Protein AF-A0A7S2HUI2-F1 (afdb_monomer)

Radius of gyration: 22.99 Å; Cα contacts (8 Å, |Δi|>4): 74; chains: 1; bounding box: 40×63×42 Å

Mean predicted aligned error: 8.96 Å

Structure (mmCIF, N/CA/C/O backbone):
data_AF-A0A7S2HUI2-F1
#
_entry.id   AF-A0A7S2HUI2-F1
#
loop_
_atom_site.group_PDB
_atom_site.id
_atom_site.type_symbol
_atom_site.label_atom_id
_atom_site.label_alt_id
_at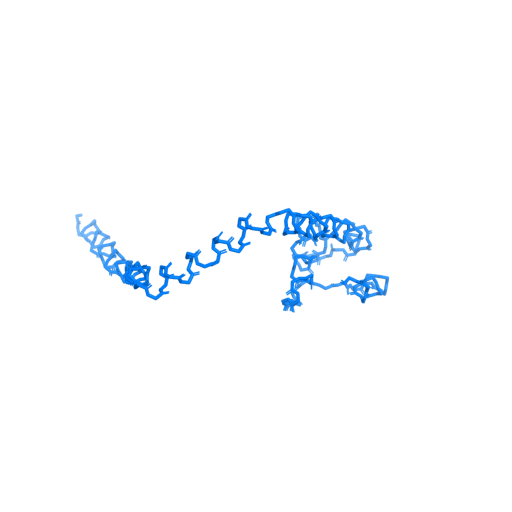om_site.label_comp_id
_atom_site.label_asym_id
_atom_site.label_entity_id
_atom_site.label_seq_id
_atom_site.pdbx_PDB_ins_code
_atom_site.Cartn_x
_atom_site.Cartn_y
_atom_site.Cartn_z
_atom_site.occupancy
_atom_site.B_iso_or_equiv
_atom_site.auth_seq_id
_atom_site.auth_comp_id
_atom_site.auth_asym_id
_atom_site.auth_atom_id
_atom_site.pdbx_PDB_model_num
ATOM 1 N N . ILE A 1 1 ? -7.019 48.087 3.623 1.00 58.69 1 ILE A N 1
ATOM 2 C CA . ILE A 1 1 ? -7.953 47.684 4.706 1.00 58.69 1 ILE A CA 1
ATOM 3 C C . ILE A 1 1 ? -9.042 46.764 4.144 1.00 58.69 1 ILE A C 1
ATOM 5 O O . ILE A 1 1 ? -9.138 45.636 4.597 1.00 58.69 1 ILE A O 1
ATOM 9 N N . GLU A 1 2 ? -9.753 47.154 3.084 1.00 59.47 2 GLU A N 1
ATOM 10 C CA . GLU A 1 2 ? -10.814 46.359 2.423 1.00 59.47 2 GLU A CA 1
ATOM 11 C C . GLU A 1 2 ? -10.391 44.953 1.931 1.00 59.47 2 GLU A C 1
ATOM 13 O O . GLU A 1 2 ? -11.132 43.980 2.077 1.00 59.47 2 GLU A O 1
ATOM 18 N N . ILE A 1 3 ? -9.154 44.814 1.433 1.00 61.00 3 ILE A N 1
ATOM 19 C CA . ILE A 1 3 ? -8.587 43.526 0.986 1.00 61.00 3 ILE A CA 1
ATOM 20 C C . ILE A 1 3 ? -8.381 42.553 2.166 1.00 61.00 3 ILE A C 1
ATOM 22 O O . ILE A 1 3 ? -8.614 41.357 2.018 1.00 61.00 3 ILE A O 1
ATOM 26 N N . ILE A 1 4 ? -8.027 43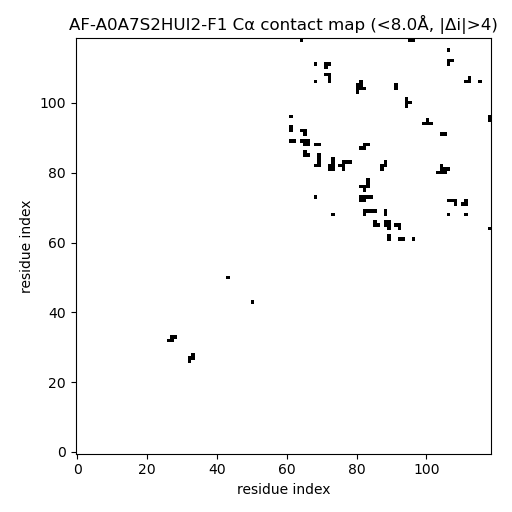.067 3.353 1.00 62.44 4 ILE A N 1
ATOM 27 C CA . ILE A 1 4 ? -7.813 42.268 4.577 1.00 62.44 4 ILE A CA 1
ATOM 28 C C . ILE A 1 4 ? -9.157 41.790 5.153 1.00 62.44 4 ILE A C 1
ATOM 30 O O . ILE A 1 4 ? -9.279 40.656 5.616 1.00 62.44 4 ILE A O 1
ATOM 34 N N . TYR A 1 5 ? -10.195 42.630 5.080 1.00 62.44 5 TYR A N 1
ATOM 35 C CA . TYR A 1 5 ? -11.556 42.228 5.449 1.00 62.44 5 TYR A CA 1
ATOM 36 C C . TYR A 1 5 ? -12.102 41.163 4.492 1.00 62.44 5 TYR A C 1
ATOM 38 O O . TYR A 1 5 ? -12.679 40.174 4.939 1.00 62.44 5 TYR A O 1
ATOM 46 N N . THR A 1 6 ? -11.857 41.307 3.188 1.00 64.44 6 THR A N 1
ATOM 47 C CA . THR A 1 6 ? -12.294 40.329 2.180 1.00 64.44 6 THR A CA 1
ATOM 48 C C . THR A 1 6 ? -11.604 38.972 2.357 1.00 64.44 6 THR A C 1
ATOM 50 O O . THR A 1 6 ? -12.276 37.942 2.295 1.00 64.44 6 THR A O 1
ATOM 53 N N . SER A 1 7 ? -10.296 38.935 2.651 1.00 68.19 7 SER A N 1
ATOM 54 C CA . SER A 1 7 ? -9.591 37.676 2.940 1.00 68.19 7 SER A CA 1
ATOM 55 C C . SER A 1 7 ? -10.106 37.002 4.216 1.00 68.19 7 SER A C 1
ATOM 57 O O . SER A 1 7 ? -10.388 35.807 4.197 1.00 68.19 7 SER A O 1
ATOM 59 N N . GLY A 1 8 ? -10.336 37.768 5.290 1.00 73.00 8 GLY A N 1
ATOM 60 C CA . GLY A 1 8 ? -10.883 37.232 6.542 1.00 73.00 8 GLY A CA 1
ATOM 61 C C . GLY A 1 8 ? -12.298 36.657 6.394 1.00 73.00 8 GLY A C 1
ATOM 62 O O . GLY A 1 8 ? -12.619 35.621 6.976 1.00 73.00 8 GLY A O 1
ATOM 63 N N . VAL A 1 9 ? -13.139 37.280 5.565 1.00 74.62 9 VAL A N 1
ATOM 64 C CA . VAL A 1 9 ? -14.494 36.790 5.266 1.00 74.62 9 VAL A CA 1
ATOM 65 C C . VAL A 1 9 ? -14.451 35.499 4.437 1.00 74.62 9 VAL A C 1
ATOM 67 O O . VAL A 1 9 ? -15.187 34.556 4.735 1.00 74.62 9 VAL A O 1
ATOM 70 N N . LEU A 1 10 ? -13.564 35.399 3.440 1.00 75.62 10 LEU A N 1
ATOM 71 C CA . LEU A 1 10 ? -13.367 34.169 2.658 1.00 75.62 10 LEU A CA 1
ATOM 72 C C . LEU A 1 10 ? -12.871 33.002 3.526 1.00 75.62 10 LEU A C 1
ATOM 74 O O . LEU A 1 10 ? -13.347 31.872 3.368 1.00 75.62 10 LEU A O 1
ATOM 78 N N . ASP A 1 11 ? -11.975 33.268 4.475 1.00 80.81 11 ASP A N 1
ATOM 79 C CA . ASP A 1 11 ? -11.491 32.263 5.423 1.00 80.81 11 ASP A CA 1
ATOM 80 C C . ASP A 1 11 ? -12.580 31.839 6.420 1.00 80.81 11 ASP A C 1
ATOM 82 O O . ASP A 1 11 ? -12.712 30.648 6.710 1.00 80.81 11 ASP A O 1
ATOM 86 N N . ALA A 1 12 ? -13.453 32.757 6.847 1.00 80.69 12 ALA A N 1
ATOM 87 C CA . ALA A 1 12 ? -14.633 32.423 7.646 1.00 80.69 12 ALA A CA 1
ATOM 88 C C . ALA A 1 1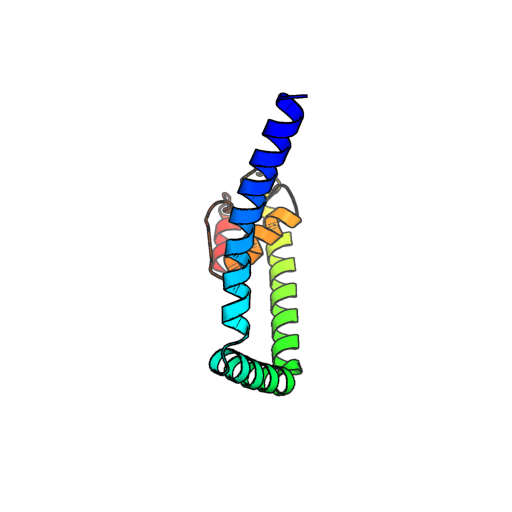2 ? -15.623 31.526 6.876 1.00 80.69 12 ALA A C 1
ATOM 90 O O . ALA A 1 12 ? -16.129 30.544 7.425 1.00 80.69 12 ALA A O 1
ATOM 91 N N . PHE A 1 13 ? -15.860 31.784 5.585 1.00 82.06 13 PHE A N 1
ATOM 92 C CA . PHE A 1 13 ? -16.688 30.911 4.741 1.00 82.06 13 PHE A CA 1
ATOM 93 C C . PHE A 1 13 ? -16.059 29.526 4.520 1.00 82.06 13 PHE A C 1
ATOM 95 O O . PHE A 1 13 ? -16.775 28.517 4.525 1.00 82.06 13 PHE A O 1
ATOM 102 N N . ARG A 1 14 ? -14.730 29.443 4.362 1.00 79.94 14 ARG A N 1
ATOM 103 C CA . ARG A 1 14 ? -13.993 28.166 4.317 1.00 79.94 14 ARG A CA 1
ATOM 104 C C . ARG A 1 14 ? -14.110 27.415 5.642 1.00 79.94 14 ARG A C 1
ATOM 106 O O . ARG A 1 14 ? -14.438 26.230 5.625 1.00 79.94 14 ARG A O 1
ATOM 113 N N . ALA A 1 15 ? -13.948 28.095 6.775 1.00 83.69 15 ALA A N 1
ATOM 114 C CA . ALA A 1 15 ? -14.107 27.513 8.105 1.00 83.69 15 ALA A CA 1
ATOM 115 C C . ALA A 1 15 ? -15.535 26.988 8.336 1.00 83.69 15 ALA A C 1
ATOM 117 O O . ALA A 1 15 ? -15.708 25.843 8.747 1.00 83.69 15 ALA A O 1
ATOM 118 N N . LEU A 1 16 ? -16.571 27.752 7.968 1.00 85.81 16 LEU A N 1
ATOM 119 C CA . LEU A 1 16 ? -17.973 27.307 8.016 1.00 85.81 16 LEU A CA 1
ATOM 120 C C . LEU A 1 16 ? -18.228 26.069 7.137 1.00 85.81 16 LEU A C 1
ATOM 122 O O . LEU A 1 16 ? -19.032 25.203 7.492 1.00 85.81 16 LEU A O 1
ATOM 126 N N . ARG A 1 17 ? -17.535 25.949 5.996 1.00 81.00 17 ARG A N 1
ATOM 127 C CA . ARG A 1 17 ? -17.594 24.756 5.136 1.00 81.00 17 ARG A CA 1
ATOM 128 C C . ARG A 1 17 ? -16.901 23.558 5.794 1.00 81.00 17 ARG A C 1
ATOM 130 O O . ARG A 1 17 ? -17.455 22.461 5.747 1.00 81.00 17 ARG A O 1
ATOM 137 N N . LEU A 1 18 ? -15.769 23.768 6.468 1.00 83.94 18 LEU A N 1
ATOM 138 C CA . LEU A 1 18 ? -15.057 22.743 7.241 1.00 83.94 18 LEU A CA 1
ATOM 139 C C . LEU A 1 18 ? -15.841 22.283 8.481 1.00 83.94 18 LEU A C 1
ATOM 141 O O . LEU A 1 18 ? -15.800 21.099 8.806 1.00 83.94 18 LEU A O 1
ATOM 145 N N . LEU A 1 19 ? -16.658 23.140 9.109 1.00 86.38 19 LEU A N 1
ATOM 146 C CA . LEU A 1 19 ? -17.568 22.725 10.191 1.00 86.38 19 LEU A CA 1
ATOM 147 C C . LEU A 1 19 ? -18.563 21.640 9.743 1.00 86.38 19 LEU A C 1
ATOM 149 O O . LEU A 1 19 ? -19.075 20.891 10.576 1.00 86.38 19 LEU A O 1
ATOM 153 N N . ARG A 1 20 ? -18.831 21.491 8.435 1.00 79.69 20 ARG A N 1
ATOM 154 C CA . ARG A 1 20 ? -19.640 20.369 7.927 1.00 79.69 20 ARG A CA 1
ATOM 155 C C . ARG A 1 20 ? -18.927 19.023 8.084 1.00 79.69 20 ARG A C 1
ATOM 157 O O . ARG A 1 20 ? -19.621 18.030 8.286 1.00 79.69 20 ARG A O 1
ATOM 164 N N . LEU A 1 21 ? -17.590 18.979 8.081 1.00 84.00 21 LEU A N 1
ATOM 165 C CA . LEU A 1 21 ? -16.812 17.764 8.367 1.00 84.00 21 LEU A CA 1
ATOM 166 C C . LEU A 1 21 ? -16.995 17.302 9.819 1.00 84.00 21 LEU A C 1
ATOM 168 O O . LEU A 1 21 ? -17.008 16.102 10.072 1.00 84.00 21 LEU A O 1
ATOM 172 N N . LEU A 1 22 ? -17.281 18.208 10.766 1.00 84.31 22 LEU A N 1
ATOM 173 C CA . LEU A 1 22 ? -17.627 17.828 12.146 1.00 84.31 22 LEU A CA 1
ATOM 174 C C . LEU A 1 22 ? -18.898 16.967 12.223 1.00 84.31 22 LEU A C 1
ATOM 176 O O . LEU A 1 22 ? -19.131 16.291 13.224 1.00 84.31 22 LEU A O 1
ATOM 180 N N . ARG A 1 23 ? -19.729 16.931 11.169 1.00 78.31 23 ARG A N 1
ATOM 181 C CA . ARG A 1 23 ? -20.870 16.005 11.109 1.00 78.31 23 ARG A CA 1
ATOM 182 C C . ARG A 1 23 ? -20.428 14.539 11.037 1.00 78.31 23 ARG A C 1
ATOM 184 O O . ARG A 1 23 ? -21.164 13.700 11.549 1.00 78.31 23 ARG A O 1
ATOM 191 N N . ILE A 1 24 ? -19.240 14.226 10.503 1.00 83.94 24 ILE A N 1
ATOM 192 C CA . ILE A 1 24 ? -18.662 12.868 10.556 1.00 83.94 24 ILE A CA 1
ATOM 193 C C . ILE A 1 24 ? -18.425 12.430 12.006 1.00 83.94 24 ILE A C 1
ATOM 195 O O . ILE A 1 24 ? -18.694 11.279 12.341 1.00 83.94 24 ILE A O 1
ATOM 199 N N . LEU A 1 25 ? -18.048 13.344 12.909 1.00 78.50 25 LEU A N 1
ATOM 200 C CA . LEU A 1 25 ? -17.865 13.029 14.334 1.00 78.50 25 LEU A CA 1
ATOM 201 C C . LEU A 1 25 ? -19.162 12.539 14.997 1.00 78.50 25 LEU A C 1
ATOM 203 O O . LEU A 1 25 ? -19.130 11.715 15.909 1.00 78.50 25 LEU A O 1
ATOM 207 N N . ARG A 1 26 ? -20.328 12.966 14.492 1.00 75.81 26 ARG A N 1
ATOM 208 C CA . ARG A 1 26 ? -21.627 12.482 14.984 1.00 75.81 26 ARG A CA 1
ATOM 209 C C . ARG A 1 26 ? -21.904 11.017 14.620 1.00 75.81 26 ARG A C 1
ATOM 211 O O . ARG A 1 26 ? -22.741 10.400 15.274 1.00 75.81 26 ARG A O 1
ATOM 218 N N . LEU A 1 27 ? -21.230 10.439 13.616 1.00 78.12 27 LEU A N 1
ATOM 219 C CA . LEU A 1 27 ? -21.344 9.008 13.293 1.00 78.12 27 LEU A CA 1
ATOM 220 C C . LEU A 1 27 ? -20.668 8.132 14.355 1.00 78.12 27 LEU A C 1
ATOM 222 O O . LEU A 1 27 ? -21.210 7.081 14.693 1.00 78.12 27 LEU A O 1
ATOM 226 N N . PHE A 1 28 ? -19.554 8.591 14.932 1.00 74.38 28 PHE A N 1
ATOM 227 C CA . PHE A 1 28 ? -18.827 7.870 15.984 1.00 74.38 28 PHE A CA 1
ATOM 228 C C . PHE A 1 28 ? -19.613 7.763 17.293 1.00 74.38 28 PHE A C 1
ATOM 230 O O . PHE A 1 28 ? -19.470 6.781 18.017 1.00 74.38 28 PHE A O 1
ATOM 237 N N . ASN A 1 29 ? -20.500 8.724 17.564 1.00 68.69 29 ASN A N 1
ATOM 238 C CA . ASN A 1 29 ? -21.307 8.743 18.785 1.00 68.69 29 ASN A CA 1
ATOM 239 C C . ASN A 1 29 ? -22.570 7.859 18.708 1.00 68.69 29 ASN A C 1
ATOM 241 O O . ASN A 1 29 ? -23.414 7.894 19.603 1.00 68.69 29 ASN A O 1
ATOM 245 N N . LYS A 1 30 ? -22.741 7.067 17.636 1.00 82.00 30 LYS A N 1
ATOM 246 C CA . LYS A 1 30 ? -23.852 6.113 17.527 1.00 82.00 30 LYS A CA 1
ATOM 247 C C . LYS A 1 30 ? -23.531 4.838 18.324 1.00 82.00 30 LYS A C 1
ATOM 249 O O . LYS A 1 30 ? -22.531 4.182 18.029 1.00 82.00 30 LYS A O 1
ATOM 254 N N . PRO A 1 31 ? -24.414 4.376 19.230 1.00 78.62 31 PRO A N 1
ATOM 255 C CA . PRO A 1 31 ? -24.168 3.176 20.040 1.00 78.62 31 PRO A CA 1
ATOM 256 C C . PRO A 1 31 ? -23.984 1.900 19.200 1.00 78.62 31 PRO A C 1
ATOM 258 O O . PRO A 1 31 ? -23.286 0.976 19.613 1.00 78.62 31 PRO A O 1
ATOM 261 N N . ARG A 1 32 ? -24.554 1.860 17.985 1.00 82.06 32 ARG A N 1
ATOM 262 C CA . ARG A 1 32 ? -24.331 0.776 17.011 1.00 82.06 32 ARG A CA 1
ATOM 263 C C . ARG A 1 32 ? -22.874 0.703 16.538 1.00 82.06 32 ARG A C 1
ATOM 265 O O . ARG A 1 32 ? -22.322 -0.388 16.465 1.00 82.06 32 ARG A O 1
ATOM 272 N N . VAL A 1 33 ? -22.256 1.853 16.267 1.00 83.50 33 VAL A N 1
ATOM 273 C CA . VAL A 1 33 ? -20.855 1.950 15.827 1.00 83.50 33 VAL A CA 1
ATOM 274 C C . VAL A 1 33 ? -19.933 1.521 16.964 1.00 83.50 33 VAL A C 1
ATOM 276 O O . VAL A 1 33 ? -19.071 0.671 16.771 1.00 83.50 33 VAL A O 1
ATOM 279 N N . HIS A 1 34 ? -20.194 1.997 18.182 1.00 84.06 34 HIS A N 1
ATOM 280 C CA . HIS A 1 34 ? -19.418 1.609 19.360 1.00 84.06 34 HIS A CA 1
ATOM 281 C C . HIS A 1 34 ? -19.482 0.097 19.648 1.00 84.06 34 HIS A C 1
ATOM 283 O O . HIS A 1 34 ? -18.466 -0.517 19.968 1.00 84.06 34 HIS A O 1
ATOM 289 N N . ARG A 1 35 ? -20.656 -0.535 19.478 1.00 85.31 35 ARG A N 1
ATOM 290 C CA . ARG A 1 35 ? -20.803 -1.995 19.612 1.00 85.31 35 ARG A CA 1
ATOM 291 C C . ARG A 1 35 ? -19.995 -2.749 18.553 1.00 85.31 35 ARG A C 1
ATOM 293 O O . ARG A 1 35 ? -19.302 -3.695 18.910 1.00 85.31 35 ARG A O 1
ATOM 300 N N . ALA A 1 36 ? -20.054 -2.322 17.290 1.00 86.69 36 ALA A N 1
ATOM 301 C CA . ALA A 1 36 ? -19.280 -2.933 16.209 1.00 86.69 36 ALA A CA 1
ATOM 302 C C . ALA A 1 36 ? -17.767 -2.842 16.472 1.00 86.69 36 ALA A C 1
ATOM 304 O O . ALA A 1 36 ? -17.075 -3.853 16.392 1.00 86.69 36 ALA A O 1
ATOM 305 N N . PHE A 1 37 ? -17.268 -1.675 16.895 1.00 88.19 37 PHE A N 1
ATOM 306 C CA . PHE A 1 37 ? -15.863 -1.508 17.282 1.00 88.19 37 PHE A CA 1
ATOM 307 C C . PHE A 1 37 ? -15.475 -2.342 18.509 1.00 88.19 37 PHE A C 1
ATOM 309 O O . PHE A 1 37 ? -14.366 -2.866 18.549 1.00 88.19 37 PHE A O 1
ATOM 316 N N . LYS A 1 38 ? -16.368 -2.511 19.495 1.00 91.31 38 LYS A N 1
ATOM 317 C CA . LYS A 1 38 ? -16.113 -3.378 20.658 1.00 91.31 38 LYS A CA 1
ATOM 318 C C . LYS A 1 38 ? -15.936 -4.840 20.243 1.00 91.31 38 LYS A C 1
ATOM 320 O O . LYS A 1 38 ? -15.013 -5.486 20.725 1.00 91.31 38 LYS A O 1
ATOM 325 N N . VAL A 1 39 ? -16.794 -5.339 19.352 1.00 92.44 39 VAL A N 1
ATOM 326 C CA . VAL A 1 39 ? -16.693 -6.708 18.819 1.00 92.44 39 VAL A CA 1
ATOM 327 C C . VAL A 1 39 ? -15.428 -6.862 17.977 1.00 92.44 39 VAL A C 1
ATOM 329 O O . VAL A 1 39 ? -14.653 -7.776 18.225 1.00 92.44 39 VAL A O 1
ATOM 332 N N . LEU A 1 40 ? -15.166 -5.934 17.051 1.00 92.94 40 LEU A N 1
ATOM 333 C CA . LEU A 1 40 ? -13.954 -5.942 16.229 1.00 92.94 40 LEU A CA 1
ATOM 334 C C . LEU A 1 40 ? -12.686 -5.964 17.093 1.00 92.94 40 LEU A C 1
ATOM 336 O O . LEU A 1 40 ? -11.789 -6.763 16.855 1.00 92.94 40 LEU A O 1
ATOM 340 N N . ARG A 1 41 ? -12.630 -5.124 18.131 1.00 92.62 41 ARG A N 1
ATOM 341 C CA . ARG A 1 41 ? -11.493 -5.070 19.054 1.00 92.62 41 ARG A CA 1
ATOM 342 C C . ARG A 1 41 ? -11.321 -6.365 19.845 1.00 92.62 41 ARG A C 1
ATOM 344 O O . ARG A 1 41 ? -10.188 -6.767 20.077 1.00 92.62 41 ARG A O 1
ATOM 351 N N . ALA A 1 42 ? -12.418 -7.004 20.253 1.00 94.25 42 ALA A N 1
ATOM 352 C CA . ALA A 1 42 ? -12.358 -8.300 20.923 1.00 94.25 42 ALA A CA 1
ATOM 353 C C . ALA A 1 42 ? -11.740 -9.366 20.004 1.00 94.25 42 ALA A C 1
ATOM 355 O O . ALA A 1 42 ? -10.795 -10.030 20.412 1.00 94.25 42 ALA A O 1
ATOM 356 N N . VAL A 1 43 ? -12.188 -9.436 18.744 1.00 93.69 43 VAL A N 1
ATOM 357 C CA . VAL A 1 43 ? -11.653 -10.378 17.745 1.00 93.69 43 VAL A CA 1
ATOM 358 C C . VAL A 1 43 ? -10.182 -10.102 17.438 1.00 93.69 43 VAL A C 1
ATOM 360 O O . VAL A 1 43 ? -9.392 -11.037 17.384 1.00 93.69 43 VAL A O 1
ATOM 363 N N . ILE A 1 44 ? -9.789 -8.834 17.274 1.00 94.69 44 ILE A N 1
ATOM 364 C CA . ILE A 1 44 ? -8.385 -8.473 17.025 1.00 94.69 44 ILE A CA 1
ATOM 365 C C . ILE A 1 44 ? -7.500 -8.927 18.184 1.00 94.69 44 ILE A C 1
ATOM 367 O O . ILE A 1 44 ? -6.475 -9.542 17.934 1.00 94.69 44 ILE A O 1
ATOM 371 N N . ASN A 1 45 ? -7.891 -8.669 19.434 1.00 94.69 45 ASN A N 1
ATOM 372 C CA . ASN A 1 45 ? -7.095 -9.081 20.592 1.00 94.69 45 ASN A CA 1
ATOM 373 C C . ASN A 1 45 ? -6.999 -10.609 20.717 1.00 94.69 45 ASN A C 1
ATOM 375 O O . ASN A 1 45 ? -5.969 -11.123 21.138 1.00 94.69 45 ASN A O 1
ATOM 379 N N . GLU A 1 46 ? -8.060 -11.326 20.350 1.00 95.56 46 GLU A N 1
ATOM 380 C CA . GLU A 1 46 ? -8.096 -12.788 20.384 1.00 95.56 46 GLU A CA 1
ATOM 381 C C . GLU A 1 46 ? -7.299 -13.429 19.235 1.00 95.56 46 GLU A C 1
ATOM 383 O O . GLU A 1 46 ? -6.760 -14.520 19.394 1.00 95.56 46 GLU A O 1
ATOM 388 N N . LYS A 1 47 ? -7.188 -12.750 18.086 1.00 94.06 47 LYS A N 1
ATOM 389 C CA . LYS A 1 47 ? -6.524 -13.242 16.864 1.00 94.06 47 LYS A CA 1
ATOM 390 C C . LYS A 1 47 ? -5.284 -12.448 16.461 1.00 94.06 47 LYS A C 1
ATOM 392 O O . LYS A 1 47 ? -4.850 -12.528 15.317 1.00 94.06 47 LYS A O 1
ATOM 397 N N . GLN A 1 48 ? -4.700 -11.686 17.381 1.00 92.31 48 GLN A N 1
ATOM 398 C CA . GLN A 1 48 ? -3.586 -10.785 17.074 1.00 92.31 48 GLN A CA 1
ATOM 399 C C . GLN A 1 48 ? -2.344 -11.516 16.552 1.00 92.31 48 GLN A C 1
ATOM 401 O O . GLN A 1 48 ? -1.640 -10.963 15.715 1.00 92.31 48 GLN A O 1
ATOM 406 N N . GLU A 1 49 ? -2.085 -12.743 17.017 1.00 93.56 49 GLU A N 1
ATOM 407 C CA . GLU A 1 49 ? -0.931 -13.538 16.580 1.00 93.56 49 GLU A CA 1
ATOM 408 C C . GLU A 1 49 ? -1.108 -14.003 15.130 1.00 93.56 49 GLU A C 1
ATOM 410 O O . GLU A 1 49 ? -0.238 -13.752 14.298 1.00 93.56 49 GLU A O 1
ATOM 415 N N . ASP A 1 50 ? -2.276 -14.566 14.803 1.00 93.88 50 ASP A N 1
ATOM 416 C CA . ASP A 1 50 ? -2.632 -14.990 13.443 1.00 93.88 50 ASP A CA 1
ATOM 417 C C . ASP A 1 50 ? -2.649 -13.795 12.471 1.00 93.88 50 ASP A C 1
ATOM 419 O O . ASP A 1 50 ? -2.071 -13.841 11.381 1.00 93.88 50 ASP A O 1
ATOM 423 N N . LEU A 1 51 ? -3.278 -12.686 12.881 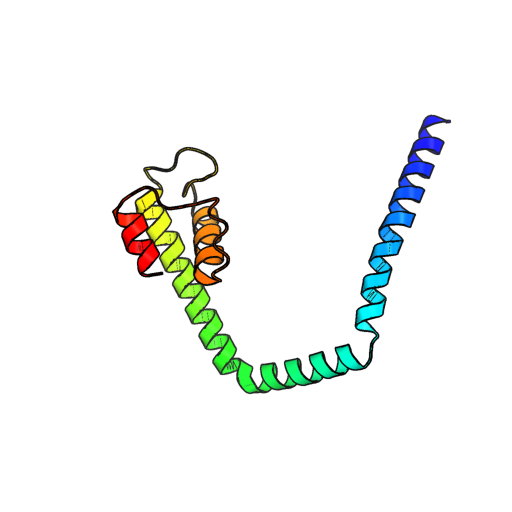1.00 93.81 51 LEU A N 1
ATOM 424 C CA . LEU A 1 51 ? -3.331 -11.453 12.095 1.00 93.81 51 LEU A CA 1
ATOM 425 C C . LEU A 1 51 ? -1.932 -10.859 11.908 1.00 93.81 51 LEU A C 1
ATOM 427 O O . LEU A 1 51 ? -1.572 -10.491 10.793 1.00 93.81 51 LEU A O 1
ATOM 431 N N . GLY A 1 52 ? -1.123 -10.809 12.965 1.00 94.00 52 GLY A N 1
ATOM 432 C CA . GLY A 1 52 ? 0.250 -10.316 12.916 1.00 94.00 52 GLY A CA 1
ATOM 433 C C . GLY A 1 52 ? 1.127 -11.143 11.978 1.00 94.00 52 GLY A C 1
ATOM 434 O O . GLY A 1 52 ? 1.808 -10.576 11.125 1.00 94.00 52 GLY A O 1
ATOM 435 N N . ALA A 1 53 ? 1.048 -12.473 12.063 1.00 95.25 53 ALA A N 1
ATOM 436 C CA . ALA A 1 53 ? 1.754 -13.376 11.159 1.00 95.25 53 ALA A CA 1
ATOM 437 C C . ALA A 1 53 ? 1.339 -13.147 9.698 1.00 95.25 53 ALA A C 1
ATOM 439 O O . ALA A 1 53 ? 2.202 -12.996 8.831 1.00 95.25 53 ALA A O 1
ATOM 440 N N . SER A 1 54 ? 0.033 -13.033 9.425 1.00 94.81 54 SER A N 1
ATOM 441 C CA . SER A 1 54 ? -0.467 -12.758 8.072 1.00 94.81 54 SER A CA 1
ATOM 442 C C . SER A 1 54 ? 0.019 -11.408 7.532 1.00 94.81 54 SER A C 1
ATOM 444 O O . SER A 1 54 ? 0.447 -11.324 6.383 1.00 94.81 54 SER A O 1
ATOM 446 N N . MET A 1 55 ? 0.051 -10.368 8.371 1.00 94.31 55 MET A N 1
ATOM 447 C CA . MET A 1 55 ? 0.539 -9.039 7.997 1.00 94.31 55 MET A CA 1
ATOM 448 C C . MET A 1 55 ? 2.035 -9.045 7.683 1.00 94.31 55 MET A C 1
ATOM 450 O O . MET A 1 55 ? 2.458 -8.378 6.740 1.00 94.31 55 MET A O 1
ATOM 454 N N . ILE A 1 56 ? 2.837 -9.809 8.432 1.00 95.69 56 ILE A N 1
ATOM 455 C CA . ILE A 1 56 ? 4.271 -9.968 8.156 1.00 95.69 56 ILE A CA 1
ATOM 456 C C . ILE A 1 56 ? 4.475 -10.679 6.818 1.00 95.69 56 ILE A C 1
ATOM 458 O O . ILE A 1 56 ? 5.265 -10.210 6.002 1.00 95.69 56 ILE A O 1
ATOM 462 N N . VAL A 1 57 ? 3.750 -11.771 6.558 1.00 94.94 57 VAL A N 1
ATOM 463 C CA . VAL A 1 57 ? 3.834 -12.496 5.279 1.00 94.94 57 VAL A CA 1
ATOM 464 C C . VAL A 1 57 ? 3.433 -11.591 4.112 1.00 94.94 57 VAL A C 1
ATOM 466 O O . VAL A 1 57 ? 4.162 -11.520 3.123 1.00 94.94 57 VAL A O 1
ATOM 469 N N . LEU A 1 58 ? 2.338 -10.836 4.248 1.00 94.25 58 LEU A N 1
ATOM 470 C CA . LEU A 1 58 ? 1.905 -9.859 3.246 1.00 94.25 58 LEU A CA 1
ATOM 471 C C . LEU A 1 58 ? 2.975 -8.790 3.009 1.00 94.25 58 LEU A C 1
ATOM 473 O O . LEU A 1 58 ? 3.340 -8.529 1.865 1.00 94.25 58 LEU A O 1
ATOM 477 N N . PHE A 1 59 ? 3.540 -8.216 4.071 1.00 94.88 59 PHE A N 1
ATOM 478 C CA . PHE A 1 59 ? 4.590 -7.209 3.949 1.00 94.88 59 PHE A CA 1
ATOM 479 C C . PHE A 1 59 ? 5.849 -7.760 3.264 1.00 94.88 59 PHE A C 1
ATOM 481 O O . PHE A 1 59 ? 6.400 -7.114 2.375 1.00 94.88 59 PHE A O 1
ATOM 488 N N . MET A 1 60 ? 6.272 -8.977 3.614 1.00 95.25 60 MET A N 1
ATOM 489 C CA . MET A 1 60 ? 7.405 -9.647 2.972 1.00 95.25 60 MET A CA 1
ATOM 490 C C . MET A 1 60 ? 7.137 -9.918 1.490 1.00 95.25 60 MET A C 1
ATOM 492 O O . MET A 1 60 ? 7.988 -9.620 0.653 1.00 95.25 60 MET A O 1
ATOM 496 N N . SER A 1 61 ? 5.950 -10.423 1.145 1.00 93.19 61 SER A N 1
ATOM 497 C CA . SER A 1 61 ? 5.568 -10.654 -0.254 1.00 93.19 61 SER A CA 1
ATOM 498 C C . SER A 1 61 ? 5.545 -9.356 -1.070 1.00 93.19 61 SER A C 1
ATOM 500 O O . SER A 1 61 ? 6.058 -9.328 -2.185 1.00 93.19 61 SER A O 1
ATOM 502 N N . LEU A 1 62 ? 5.072 -8.253 -0.479 1.00 94.75 62 LEU A N 1
ATOM 503 C CA . LEU A 1 62 ? 5.070 -6.923 -1.087 1.00 94.75 62 LEU A CA 1
ATOM 504 C C . LEU A 1 62 ? 6.496 -6.420 -1.338 1.00 94.75 62 LEU A C 1
ATOM 506 O O . LEU A 1 62 ? 6.781 -5.934 -2.429 1.00 94.75 62 LEU A O 1
ATOM 510 N N . MET A 1 63 ? 7.404 -6.567 -0.367 1.00 94.94 63 MET A N 1
ATOM 511 C CA . MET A 1 63 ? 8.820 -6.201 -0.526 1.00 94.94 63 MET A CA 1
ATOM 512 C C . MET A 1 63 ? 9.492 -6.974 -1.662 1.00 94.94 63 MET A C 1
ATOM 514 O O . MET A 1 63 ? 10.202 -6.383 -2.481 1.00 94.94 63 MET A O 1
ATOM 518 N N . VAL A 1 64 ? 9.250 -8.286 -1.730 1.00 94.31 64 VAL A N 1
ATOM 519 C CA . VAL A 1 64 ? 9.799 -9.154 -2.778 1.00 94.31 64 VAL A CA 1
ATOM 520 C C . VAL A 1 64 ? 9.230 -8.771 -4.143 1.00 94.31 64 VAL A C 1
ATOM 522 O O . VAL A 1 64 ? 10.002 -8.535 -5.069 1.00 94.31 64 VAL A O 1
ATOM 525 N N . ALA A 1 65 ? 7.908 -8.633 -4.263 1.00 93.94 65 ALA A N 1
ATOM 526 C CA . ALA A 1 65 ? 7.250 -8.262 -5.514 1.00 93.94 65 ALA A CA 1
ATOM 527 C C . ALA A 1 65 ? 7.692 -6.881 -6.016 1.00 93.94 65 ALA A C 1
ATOM 529 O O . ALA A 1 65 ? 8.018 -6.732 -7.192 1.00 93.94 65 ALA A O 1
ATOM 530 N N . ALA A 1 66 ? 7.780 -5.888 -5.128 1.00 93.94 66 ALA A N 1
ATOM 531 C CA . ALA A 1 66 ? 8.238 -4.545 -5.469 1.00 93.94 66 ALA A CA 1
ATOM 532 C C . ALA A 1 66 ? 9.690 -4.538 -5.967 1.00 93.94 66 ALA A C 1
ATOM 534 O O . ALA A 1 66 ? 9.995 -3.903 -6.974 1.00 93.94 66 ALA A O 1
ATOM 535 N N . THR A 1 67 ? 10.584 -5.259 -5.284 1.00 93.56 67 THR A N 1
ATOM 536 C CA . THR A 1 67 ? 12.004 -5.320 -5.659 1.00 93.56 67 THR A CA 1
ATOM 537 C C . THR A 1 67 ? 12.198 -6.067 -6.975 1.00 93.56 67 THR A C 1
ATOM 539 O O . THR A 1 67 ? 12.932 -5.595 -7.839 1.00 93.56 67 THR A O 1
ATOM 542 N N . LEU A 1 68 ? 11.524 -7.207 -7.161 1.00 93.19 68 LEU A N 1
ATOM 543 C CA . LEU A 1 68 ? 11.597 -7.970 -8.409 1.00 93.19 68 LEU A CA 1
ATOM 544 C C . LEU A 1 68 ? 11.054 -7.162 -9.585 1.00 93.19 68 LEU A C 1
ATOM 546 O O . LEU A 1 68 ? 11.698 -7.114 -10.629 1.00 93.19 68 LEU A O 1
ATOM 550 N N . MET A 1 69 ? 9.925 -6.477 -9.407 1.00 91.88 69 MET A N 1
ATOM 551 C CA . MET A 1 69 ? 9.351 -5.675 -10.480 1.00 91.88 69 MET A CA 1
ATOM 552 C C . MET A 1 69 ? 10.236 -4.479 -10.838 1.00 91.88 69 MET A C 1
ATOM 554 O O . MET A 1 69 ? 10.457 -4.214 -12.016 1.00 91.88 69 MET A O 1
ATOM 558 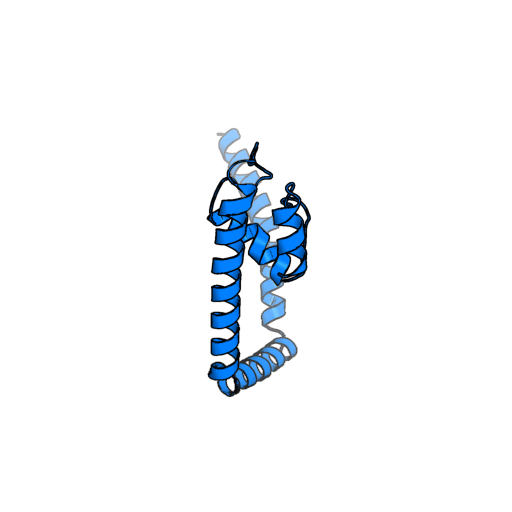N N . TYR A 1 70 ? 10.836 -3.822 -9.842 1.00 92.19 70 TYR A N 1
ATOM 559 C CA . TYR A 1 70 ? 11.843 -2.789 -10.079 1.00 92.19 70 TYR A CA 1
ATOM 560 C C . TYR A 1 70 ? 13.061 -3.326 -10.848 1.00 92.19 70 TYR A C 1
ATOM 562 O O . TYR A 1 70 ? 13.570 -2.656 -11.737 1.00 92.19 70 TYR A O 1
ATOM 570 N N . LEU A 1 71 ? 13.533 -4.540 -10.550 1.00 91.31 71 LEU A N 1
ATOM 571 C CA . LEU A 1 71 ? 14.671 -5.129 -11.265 1.00 91.31 71 LEU A CA 1
ATOM 572 C C . LEU A 1 71 ? 14.337 -5.513 -12.714 1.00 91.31 71 LEU A C 1
ATOM 574 O O . LEU A 1 71 ? 15.193 -5.376 -13.585 1.00 91.31 71 LEU A O 1
ATOM 578 N N . ILE A 1 72 ? 13.120 -5.997 -12.971 1.00 90.12 72 ILE A N 1
ATOM 579 C CA . ILE A 1 72 ? 12.684 -6.433 -14.306 1.00 90.12 72 ILE A CA 1
ATOM 580 C C . ILE A 1 72 ? 12.345 -5.227 -15.192 1.00 90.12 72 ILE A C 1
ATOM 582 O O . ILE A 1 72 ? 12.786 -5.143 -16.338 1.00 90.12 72 ILE A O 1
ATOM 586 N N . GLU A 1 73 ? 11.565 -4.287 -14.666 1.00 88.31 73 GLU A N 1
ATOM 587 C CA . GLU A 1 73 ? 10.995 -3.176 -15.433 1.00 88.31 73 GLU A CA 1
ATOM 588 C C . GLU A 1 73 ? 11.754 -1.857 -15.245 1.00 88.31 73 GLU A C 1
ATOM 590 O O . GLU A 1 73 ? 11.589 -0.943 -16.048 1.00 88.31 73 GLU A O 1
ATOM 595 N N . GLY A 1 74 ? 12.608 -1.730 -14.225 1.00 82.81 74 GLY A N 1
ATOM 596 C CA . GLY A 1 74 ? 13.271 -0.465 -13.887 1.00 82.81 74 GLY A CA 1
ATOM 597 C C . GLY A 1 74 ? 14.232 0.050 -14.958 1.00 82.81 74 GLY A C 1
ATOM 598 O O . GLY A 1 74 ? 14.455 1.252 -15.055 1.00 82.81 74 GLY A O 1
ATOM 599 N N . THR A 1 75 ? 14.765 -0.825 -15.814 1.00 75.75 75 THR A N 1
ATOM 600 C CA . THR A 1 75 ? 15.582 -0.431 -16.978 1.00 75.75 75 THR A CA 1
ATOM 601 C C . THR A 1 75 ? 14.751 0.034 -18.175 1.00 75.75 75 THR A C 1
ATOM 603 O O . THR A 1 75 ? 15.280 0.711 -19.050 1.00 75.75 75 THR A O 1
ATOM 606 N N . HIS A 1 76 ? 13.458 -0.298 -18.202 1.00 70.69 76 HIS A N 1
ATOM 607 C CA . HIS A 1 76 ? 12.491 0.089 -19.235 1.00 70.69 76 HIS A CA 1
ATOM 608 C C . HIS A 1 76 ? 11.573 1.230 -18.756 1.00 70.69 76 HIS A C 1
ATOM 610 O O . HIS A 1 76 ? 10.559 1.540 -19.386 1.00 70.69 76 HIS A O 1
ATOM 616 N N . ALA A 1 77 ? 11.907 1.832 -17.611 1.00 65.94 77 ALA A N 1
ATOM 617 C CA . ALA A 1 77 ? 11.100 2.828 -16.934 1.00 65.94 77 ALA A CA 1
ATOM 618 C C . ALA A 1 77 ? 11.267 4.214 -17.576 1.00 65.94 77 ALA A C 1
ATOM 620 O O . ALA A 1 77 ? 12.186 4.964 -17.249 1.00 65.94 77 ALA A O 1
ATOM 621 N N . GLU A 1 78 ? 10.356 4.570 -18.483 1.00 64.81 78 GLU A N 1
ATOM 622 C CA . GLU A 1 78 ? 10.254 5.926 -19.029 1.00 64.81 78 GLU A CA 1
ATOM 623 C C . GLU A 1 78 ? 9.010 6.642 -18.477 1.00 64.81 78 GLU A C 1
ATOM 625 O O . GLU A 1 78 ? 7.872 6.247 -18.737 1.00 64.81 78 GLU A O 1
ATOM 630 N N . GLY A 1 79 ? 9.227 7.721 -17.715 1.00 66.12 79 GLY A N 1
ATOM 631 C CA . GLY A 1 79 ? 8.172 8.604 -17.199 1.00 66.12 79 GLY A CA 1
ATOM 632 C C . GLY A 1 79 ? 7.630 8.248 -15.808 1.00 66.12 79 GLY A C 1
ATOM 633 O O . GLY A 1 79 ? 8.092 7.320 -15.149 1.00 66.12 79 GLY A O 1
ATOM 634 N N . PHE A 1 80 ? 6.639 9.020 -15.348 1.00 63.78 80 PHE A N 1
ATOM 635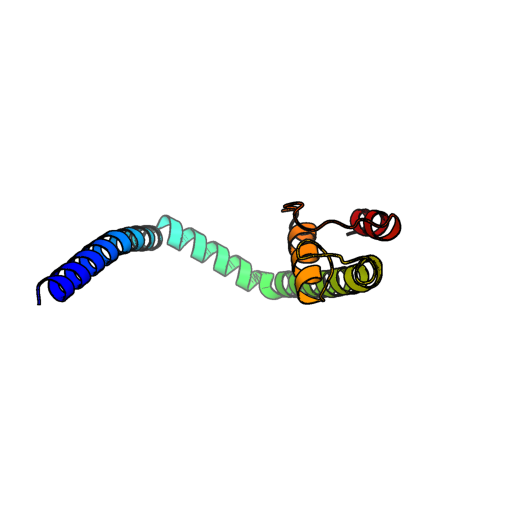 C CA . PHE A 1 80 ? 6.023 8.869 -14.021 1.00 63.78 80 PHE A CA 1
ATOM 636 C C . PHE A 1 80 ? 5.105 7.645 -13.889 1.00 63.78 80 PHE A C 1
ATOM 638 O O . PHE A 1 80 ? 4.772 7.292 -12.769 1.00 63.78 80 PHE A O 1
ATOM 645 N N . ASP A 1 81 ? 4.753 6.964 -14.979 1.00 71.00 81 ASP A N 1
ATOM 646 C CA . ASP A 1 81 ? 3.843 5.804 -14.976 1.00 71.00 81 ASP A CA 1
ATOM 647 C C . ASP A 1 81 ? 4.617 4.479 -15.091 1.00 71.00 81 ASP A C 1
ATOM 649 O O . ASP A 1 81 ? 4.229 3.548 -15.802 1.00 71.00 81 ASP A O 1
ATOM 653 N N . SER A 1 82 ? 5.792 4.420 -14.463 1.00 80.12 82 SER A N 1
ATOM 654 C CA . SER A 1 82 ? 6.752 3.335 -14.652 1.00 80.12 82 SER A CA 1
ATOM 655 C C . SER A 1 82 ? 7.400 2.891 -13.343 1.00 80.12 82 SER A C 1
ATOM 657 O O . SER A 1 82 ? 7.242 3.522 -12.301 1.00 80.12 82 SER A O 1
ATOM 659 N N . PHE A 1 83 ? 8.146 1.789 -13.375 1.00 85.69 83 PHE A N 1
ATOM 660 C CA . PHE A 1 83 ? 8.850 1.247 -12.211 1.00 85.69 83 PHE A CA 1
ATOM 661 C C . PHE A 1 83 ? 10.175 1.986 -11.951 1.00 85.69 83 PHE A C 1
ATOM 663 O O . PHE A 1 83 ? 11.224 1.368 -11.809 1.00 85.69 83 PHE A O 1
ATOM 670 N N . ALA A 1 84 ? 10.143 3.322 -11.899 1.00 85.12 84 ALA A N 1
ATOM 671 C CA . ALA A 1 84 ? 11.343 4.164 -11.832 1.00 85.12 84 ALA A CA 1
ATOM 672 C C . ALA A 1 84 ? 12.035 4.158 -10.457 1.00 85.12 84 ALA A C 1
ATOM 674 O O . ALA A 1 84 ? 13.188 4.565 -10.327 1.00 85.12 84 ALA A O 1
ATOM 675 N N . SER A 1 85 ? 11.344 3.719 -9.404 1.00 88.25 85 SER A N 1
ATOM 676 C CA . SER A 1 85 ? 11.905 3.635 -8.055 1.00 88.25 85 SER A CA 1
ATOM 677 C C . SER A 1 85 ? 11.277 2.503 -7.241 1.00 88.25 85 SER A C 1
ATOM 679 O O . SER A 1 85 ? 10.175 2.027 -7.537 1.00 88.25 85 SER A O 1
ATOM 681 N N . ILE A 1 86 ? 11.959 2.087 -6.170 1.00 89.06 86 ILE A N 1
ATOM 682 C CA . ILE A 1 86 ? 11.442 1.066 -5.246 1.00 89.06 86 ILE A CA 1
ATOM 683 C C . ILE A 1 86 ? 10.110 1.505 -4.605 1.00 89.06 86 ILE A C 1
ATOM 685 O O . ILE A 1 86 ? 9.170 0.713 -4.652 1.00 89.06 86 ILE A O 1
ATOM 689 N N . PRO A 1 87 ? 9.940 2.741 -4.082 1.00 90.88 87 PRO A N 1
ATOM 690 C CA . PRO A 1 87 ? 8.656 3.175 -3.518 1.00 90.88 87 PRO A CA 1
ATOM 691 C C . PRO A 1 87 ? 7.500 3.138 -4.524 1.00 90.88 87 PRO A C 1
ATOM 693 O O . PRO A 1 87 ? 6.370 2.811 -4.171 1.00 90.88 87 PRO A O 1
ATOM 696 N N . GLN A 1 88 ? 7.784 3.428 -5.791 1.00 90.81 88 GLN A N 1
ATOM 697 C CA . GLN A 1 88 ? 6.789 3.364 -6.854 1.00 90.81 88 GLN A CA 1
ATOM 698 C C . GLN A 1 88 ? 6.397 1.920 -7.194 1.00 90.81 88 GLN A C 1
ATOM 700 O O . GLN A 1 88 ? 5.219 1.608 -7.359 1.00 90.81 88 GLN A O 1
ATOM 705 N N . SER A 1 89 ? 7.373 1.014 -7.192 1.00 92.69 89 SER A N 1
ATOM 706 C CA . SER A 1 89 ? 7.136 -0.424 -7.352 1.00 92.69 89 SER A CA 1
ATOM 707 C C . SER A 1 89 ? 6.388 -1.016 -6.151 1.00 92.69 89 SER A C 1
ATOM 709 O O . SER A 1 89 ? 5.560 -1.908 -6.317 1.00 92.69 89 SER A O 1
ATOM 711 N N . MET A 1 90 ? 6.607 -0.484 -4.942 1.00 93.75 90 MET A N 1
ATOM 712 C CA . MET A 1 90 ? 5.823 -0.824 -3.750 1.00 93.75 90 MET A CA 1
ATOM 713 C C . MET A 1 90 ? 4.372 -0.370 -3.865 1.00 93.75 90 MET A C 1
ATOM 715 O O . MET A 1 90 ? 3.483 -1.112 -3.451 1.00 93.75 90 MET A O 1
ATOM 719 N N . TYR A 1 91 ? 4.116 0.819 -4.415 1.00 93.62 91 TYR A N 1
ATOM 720 C CA . TYR A 1 91 ? 2.753 1.271 -4.685 1.00 93.62 91 TYR A CA 1
ATOM 721 C C . TYR A 1 91 ? 2.039 0.298 -5.631 1.00 93.62 91 TYR A C 1
ATOM 723 O O . TYR A 1 91 ? 0.968 -0.199 -5.279 1.00 93.62 91 TYR A O 1
ATOM 731 N N . TRP A 1 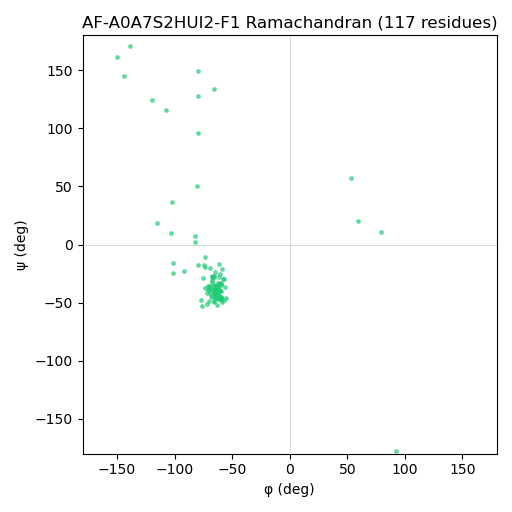92 ? 2.676 -0.073 -6.748 1.00 93.81 92 TRP A N 1
ATOM 732 C CA . TRP A 1 92 ? 2.148 -1.086 -7.667 1.00 93.81 92 TRP A CA 1
ATOM 733 C C . TRP A 1 92 ? 1.896 -2.438 -6.975 1.00 93.81 92 TRP A C 1
ATOM 735 O O . TRP A 1 92 ? 0.808 -3.006 -7.088 1.00 93.81 92 TRP A O 1
ATOM 745 N N . ALA A 1 93 ? 2.865 -2.938 -6.202 1.00 94.50 93 ALA A N 1
ATOM 746 C CA . ALA A 1 93 ? 2.722 -4.199 -5.477 1.00 94.50 93 ALA A CA 1
ATOM 747 C C . ALA A 1 93 ? 1.564 -4.137 -4.465 1.00 94.50 93 ALA A C 1
ATOM 749 O O . ALA A 1 93 ? 0.801 -5.089 -4.342 1.00 94.50 93 ALA A O 1
ATOM 750 N N . THR A 1 94 ? 1.374 -2.994 -3.797 1.00 95.12 94 THR A N 1
ATOM 751 C CA . THR A 1 94 ? 0.276 -2.779 -2.842 1.00 95.12 94 THR A CA 1
ATOM 752 C C . THR A 1 94 ? -1.079 -2.871 -3.530 1.00 95.12 94 THR A C 1
ATOM 754 O O . THR A 1 94 ? -1.937 -3.629 -3.081 1.00 95.12 94 THR A O 1
ATOM 757 N N . ILE A 1 95 ? -1.294 -2.124 -4.618 1.00 94.88 95 ILE A N 1
ATOM 758 C CA . ILE A 1 95 ? -2.590 -2.107 -5.318 1.00 94.88 95 ILE A CA 1
ATOM 759 C C . ILE A 1 95 ? -2.895 -3.445 -6.002 1.00 94.88 95 ILE A C 1
ATOM 761 O O . ILE A 1 95 ? -4.065 -3.794 -6.138 1.00 94.88 95 ILE A O 1
ATOM 765 N N . THR A 1 96 ? -1.863 -4.203 -6.385 1.00 93.44 96 THR A N 1
ATOM 766 C CA . THR A 1 96 ? -1.997 -5.534 -6.996 1.00 93.44 96 THR A CA 1
ATOM 767 C C . THR A 1 96 ? -2.349 -6.586 -5.943 1.00 93.44 96 THR A C 1
ATOM 769 O O . THR A 1 96 ? -3.390 -7.225 -6.066 1.00 93.44 96 THR A O 1
ATOM 772 N N . LEU A 1 97 ? -1.584 -6.691 -4.844 1.00 92.69 97 LEU A N 1
ATOM 773 C CA . LEU A 1 97 ? -1.873 -7.644 -3.757 1.00 92.69 97 LEU A CA 1
ATOM 774 C C . LEU A 1 97 ? -3.215 -7.376 -3.067 1.00 92.69 97 LEU A C 1
ATOM 776 O O . LEU A 1 97 ? -3.875 -8.298 -2.597 1.00 92.69 97 LEU A O 1
ATOM 780 N N . THR A 1 98 ? -3.622 -6.109 -2.979 1.00 93.50 98 THR A N 1
ATOM 781 C CA . THR A 1 98 ? -4.931 -5.738 -2.419 1.00 93.50 98 THR A CA 1
ATOM 782 C C . THR A 1 98 ? -6.068 -5.865 -3.429 1.00 93.50 98 THR A C 1
ATOM 784 O O . THR A 1 98 ? -7.213 -5.568 -3.090 1.00 93.50 98 THR A O 1
ATOM 787 N N . THR A 1 99 ? -5.786 -6.330 -4.652 1.00 94.25 99 THR A N 1
ATOM 788 C CA . THR A 1 99 ? -6.748 -6.522 -5.750 1.00 94.25 99 THR A CA 1
ATOM 789 C C . THR A 1 99 ? -7.480 -5.242 -6.180 1.00 94.25 99 THR A C 1
ATOM 791 O O . THR A 1 99 ? -8.532 -5.306 -6.809 1.00 94.25 99 THR A O 1
ATOM 794 N N . ILE A 1 100 ? -6.926 -4.066 -5.856 1.00 95.94 100 ILE A N 1
ATOM 795 C CA . ILE A 1 100 ? -7.456 -2.765 -6.290 1.00 95.94 100 ILE A CA 1
ATOM 796 C C . ILE A 1 100 ? -7.187 -2.567 -7.784 1.00 95.94 100 ILE A C 1
ATOM 798 O O . ILE A 1 100 ? -8.104 -2.239 -8.529 1.00 95.94 100 ILE A O 1
ATOM 802 N N . GLY A 1 101 ? -5.929 -2.752 -8.203 1.00 91.75 101 GLY A N 1
ATOM 803 C CA . GLY A 1 101 ? -5.519 -2.760 -9.609 1.00 91.75 101 GLY A CA 1
ATOM 804 C C . GLY A 1 101 ? -5.949 -1.534 -10.423 1.00 91.75 101 GLY A C 1
ATOM 805 O O . GLY A 1 101 ? -6.609 -1.694 -11.443 1.00 91.75 101 GLY A O 1
ATOM 806 N N . TYR A 1 102 ? -5.565 -0.317 -10.011 1.00 91.88 102 TYR A N 1
ATOM 807 C CA . TYR A 1 102 ? -5.917 0.911 -10.748 1.00 91.88 102 TYR A CA 1
ATOM 808 C C . TYR A 1 102 ? -5.457 0.908 -12.215 1.00 91.88 102 TYR A C 1
ATOM 810 O O . TYR A 1 102 ? -6.107 1.526 -13.056 1.00 91.88 102 TYR A O 1
ATOM 818 N N . GLY A 1 103 ? -4.354 0.214 -12.517 1.00 88.94 103 GLY A N 1
ATOM 819 C CA . GLY A 1 103 ? -3.810 0.091 -13.872 1.00 88.94 103 GLY A CA 1
ATOM 820 C C . GLY A 1 103 ? -3.015 1.311 -14.349 1.00 88.94 103 GLY A C 1
ATOM 821 O O . GLY A 1 103 ? -2.678 1.390 -15.525 1.00 88.94 103 GLY A O 1
ATOM 822 N N . ASP A 1 104 ? -2.705 2.244 -13.450 1.00 89.88 104 ASP A N 1
ATOM 823 C CA . ASP A 1 104 ? -1.859 3.416 -13.692 1.00 89.88 104 ASP A CA 1
ATOM 824 C C . ASP A 1 104 ? -0.385 3.043 -13.900 1.00 89.88 104 ASP A C 1
ATOM 826 O O . ASP A 1 104 ? 0.281 3.603 -14.764 1.00 89.88 104 ASP A O 1
ATOM 830 N N . ILE A 1 105 ? 0.107 2.043 -13.167 1.00 90.12 105 ILE A N 1
ATOM 831 C CA . ILE A 1 105 ? 1.435 1.454 -13.363 1.00 90.12 105 ILE A CA 1
ATOM 832 C C . ILE A 1 105 ? 1.253 -0.023 -13.701 1.00 90.12 105 ILE A C 1
ATOM 834 O O . ILE A 1 105 ? 0.607 -0.758 -12.957 1.00 90.12 105 ILE A O 1
ATOM 838 N N . THR A 1 106 ? 1.803 -0.473 -14.829 1.00 89.62 106 THR A N 1
ATOM 839 C CA . THR A 1 106 ? 1.700 -1.870 -15.279 1.00 89.62 106 THR A CA 1
ATOM 840 C C . THR A 1 106 ? 2.988 -2.332 -15.965 1.00 89.62 106 THR A C 1
ATOM 842 O O . THR A 1 106 ? 3.649 -1.523 -16.625 1.00 89.62 106 THR A O 1
ATOM 845 N N . PRO A 1 107 ? 3.382 -3.612 -15.805 1.00 90.06 107 PRO A N 1
ATOM 846 C CA . PRO A 1 107 ? 4.579 -4.150 -16.444 1.00 90.06 107 PRO A CA 1
ATOM 847 C C . PRO A 1 107 ? 4.426 -4.185 -17.963 1.00 90.06 107 PRO A C 1
ATOM 849 O O . PRO A 1 107 ? 3.406 -4.635 -18.499 1.00 90.06 107 PRO A O 1
ATOM 852 N N . ARG A 1 108 ? 5.458 -3.719 -18.666 1.00 88.44 108 ARG A N 1
ATOM 853 C CA . ARG A 1 108 ? 5.475 -3.653 -20.131 1.00 88.44 108 ARG A CA 1
ATOM 854 C C . ARG A 1 108 ? 6.275 -4.794 -20.746 1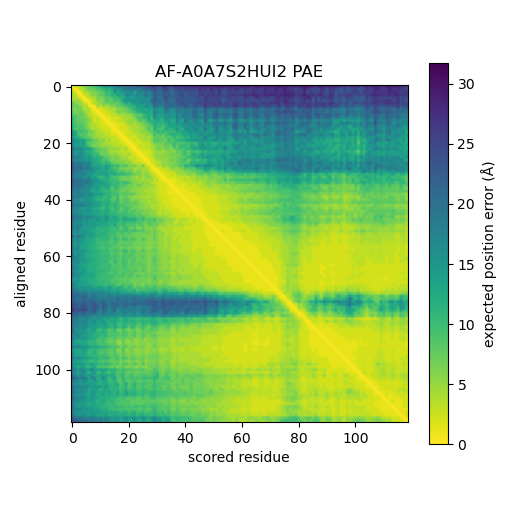.00 88.44 108 ARG A C 1
ATOM 856 O O . ARG A 1 108 ? 6.010 -5.160 -21.888 1.00 88.44 108 ARG A O 1
ATOM 863 N N . THR A 1 109 ? 7.225 -5.369 -20.014 1.00 90.44 109 THR A N 1
ATOM 864 C CA . THR A 1 109 ? 8.006 -6.513 -20.488 1.00 90.44 109 THR A CA 1
ATOM 865 C C . THR A 1 109 ? 7.225 -7.817 -20.332 1.00 90.44 109 THR A C 1
ATOM 867 O O . THR A 1 109 ? 6.455 -8.001 -19.388 1.00 90.44 109 THR A O 1
ATOM 870 N N . SER A 1 110 ? 7.466 -8.777 -21.228 1.00 90.50 110 SER A N 1
ATOM 871 C CA . SER A 1 110 ? 6.839 -10.105 -21.151 1.00 90.50 110 SER A CA 1
ATOM 872 C C . SER A 1 110 ? 7.170 -10.836 -19.844 1.00 90.50 110 SER A C 1
ATOM 874 O O . SER A 1 110 ? 6.336 -11.567 -19.317 1.00 90.50 110 SER A O 1
ATOM 876 N N . TRP A 1 111 ? 8.372 -10.621 -19.295 1.00 89.62 111 TRP A N 1
ATOM 877 C CA . TRP A 1 111 ? 8.787 -11.197 -18.013 1.00 89.62 111 TRP A CA 1
ATOM 878 C C . TRP A 1 111 ? 8.068 -10.551 -16.828 1.00 89.62 111 TRP A C 1
ATOM 880 O O . TRP A 1 111 ? 7.624 -11.267 -15.932 1.00 89.62 111 TRP A O 1
ATOM 890 N N . GLY A 1 112 ? 7.901 -9.226 -16.837 1.00 90.50 112 GLY A N 1
ATOM 891 C CA . GLY A 1 112 ? 7.138 -8.514 -15.813 1.00 90.50 112 GLY A CA 1
ATOM 892 C C . GLY A 1 112 ? 5.662 -8.906 -15.832 1.00 90.50 112 GLY A C 1
ATOM 893 O O . GLY A 1 112 ? 5.067 -9.128 -14.781 1.00 90.50 112 GLY A O 1
ATOM 894 N N . GLN A 1 113 ? 5.082 -9.090 -17.020 1.00 91.00 113 GLN A N 1
ATOM 895 C CA . GLN A 1 113 ? 3.714 -9.594 -17.172 1.00 91.00 113 GLN A CA 1
ATOM 896 C C . GLN A 1 113 ? 3.567 -11.032 -16.671 1.00 91.00 113 GLN A C 1
ATOM 898 O O . GLN A 1 113 ? 2.631 -11.320 -15.930 1.00 91.00 113 GLN A O 1
ATOM 903 N N . ALA A 1 114 ? 4.508 -11.921 -17.006 1.00 92.19 114 ALA A N 1
ATOM 904 C CA . ALA A 1 114 ? 4.504 -13.287 -16.490 1.00 92.19 114 ALA A CA 1
ATOM 905 C C . ALA A 1 114 ? 4.580 -13.304 -14.957 1.00 92.19 114 ALA A C 1
ATOM 907 O O . ALA A 1 114 ? 3.803 -14.006 -14.318 1.00 92.19 114 ALA A O 1
ATOM 908 N N . PHE A 1 115 ? 5.463 -12.494 -14.363 1.00 91.44 115 PHE A N 1
ATOM 909 C CA . PHE A 1 115 ? 5.562 -12.357 -12.911 1.00 91.44 115 PHE A CA 1
ATOM 910 C C . PHE A 1 115 ? 4.278 -11.790 -12.293 1.00 91.44 115 PHE A C 1
ATOM 912 O O . PHE A 1 115 ? 3.820 -12.297 -11.275 1.00 91.44 115 PHE A O 1
ATOM 919 N N . CYS A 1 116 ? 3.652 -10.799 -12.929 1.00 90.00 116 CYS A N 1
ATOM 920 C CA . CYS A 1 116 ? 2.382 -10.228 -12.482 1.00 90.00 116 CYS A CA 1
ATOM 921 C C . CYS A 1 116 ? 1.254 -11.265 -12.385 1.00 90.00 116 CYS A C 1
ATOM 923 O O . CYS A 1 116 ? 0.374 -11.101 -11.554 1.00 90.00 116 CYS A O 1
ATOM 925 N N . CYS A 1 117 ? 1.264 -12.324 -13.199 1.00 89.19 117 CYS A N 1
ATOM 926 C CA . CYS A 1 117 ? 0.283 -13.407 -13.082 1.00 89.19 117 CYS A CA 1
ATOM 927 C C . CYS A 1 117 ? 0.512 -14.322 -11.865 1.00 89.19 117 CYS A C 1
ATOM 929 O O . CYS A 1 117 ? -0.399 -15.059 -11.495 1.00 89.19 117 CYS A O 1
ATOM 931 N N . PHE A 1 118 ? 1.719 -14.329 -11.289 1.00 86.00 118 PHE A N 1
ATOM 932 C CA . PHE A 1 118 ? 2.064 -15.126 -10.105 1.00 86.00 118 PHE A CA 1
ATOM 933 C C . PHE A 1 118 ? 1.854 -14.382 -8.782 1.00 86.00 118 PHE A C 1
ATOM 935 O O . PHE A 1 118 ? 1.750 -15.040 -7.746 1.00 86.00 118 PHE A O 1
ATOM 942 N N . VAL A 1 119 ? 1.858 -13.047 -8.820 1.00 82.25 119 VAL A N 1
ATOM 943 C CA . VAL A 1 119 ? 1.582 -12.168 -7.672 1.00 82.25 119 VAL A CA 1
ATOM 944 C C . VAL A 1 119 ? 0.087 -12.147 -7.386 1.00 82.25 119 VAL A C 1
ATOM 946 O O . VAL A 1 119 ? -0.262 -12.282 -6.194 1.00 82.25 119 VAL A O 1
#

Solvent-accessible surface area (backbone a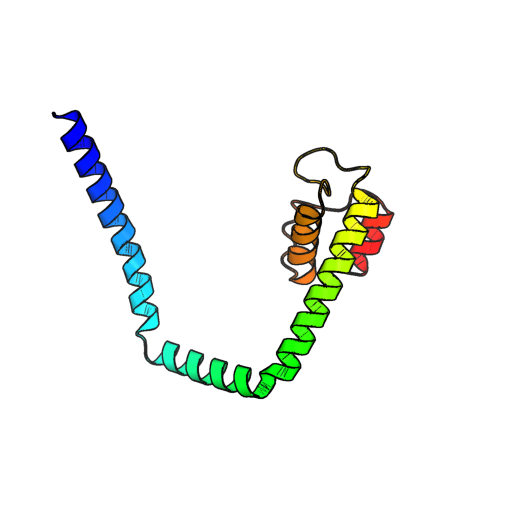toms only — not comparable to full-atom values): 6629 Å² total; per-residue (Å²): 111,70,68,60,53,51,51,53,51,52,50,48,54,51,48,60,55,53,56,56,58,58,56,60,60,59,55,65,73,34,72,69,51,49,50,52,50,53,52,52,50,51,52,45,70,76,39,43,67,64,50,48,52,51,52,51,53,52,52,51,50,34,54,52,49,7,51,51,44,23,68,66,37,33,86,74,37,71,65,92,56,33,28,68,39,59,72,52,16,36,51,46,29,49,34,50,73,69,68,64,56,86,68,69,55,68,66,84,48,73,67,40,44,55,50,60,76,73,102

Nearest PDB structures (foldseek):
  8j05-assembly1_G  TM=8.432E-01  e=2.209E-04  Homo sapiens
  7vnq-assembly1_A  TM=7.505E-01  e=9.766E-05  Homo sapiens
  8x43-assembly1_G  TM=8.797E-01  e=5.668E-04  Homo sapiens
  8j02-assembly1_A  TM=8.201E-01  e=5.323E-04  Homo sapiens
  8j03-assembly1_A  TM=8.212E-01  e=2.403E-03  Homo sapiens

Secondary structure (DSSP, 8-state):
-HHHHHHHHHHHHHHHHHTTTHHHHHHHT-HHHHHHHHHHHHHHHHSHHHHHHHHHHHHHHHHHHHHHHHHHHGGG--STTS--SHHHHHHHHHHHHTT----SS---SHHHHHHHTT-

Organism: NCBI:txid3111310

Foldseek 3Di:
DVVVVVVVVVVVVVVVVVVVVCVVVVVCPDVVNVVVVVVVVVVCVVCVVVVVVVVVVLVVQLQVQLVVLCVVFCVVADDPQGSVDSVSSSVVSVCLSVVVCPVSHAGPDPVSVVVSVVD

pLDDT: mean 85.98, std 9.65, range [58.69, 95.94]

Sequence (119 aa):
IEIIYTSGVLDAFRALRLLRLLRILRLFNKPRVHRAFKVLRAVINEKQEDLGASMIVLFMSLMVAATLMYLIEGTHAEGFDSFASIPQSMYWATITLTTIGYGDITPRTSWGQAFCCFV

InterPro domains:
  IPR005821 Ion transport domain [PF00520] (9-117)
  IPR028325 Voltage-gated potassium channel [PTHR11537] (11-117)